Protein AF-A0A7W8QFT8-F1 (afdb_monomer)

pLDDT: mean 71.52, std 23.47, range [32.53, 95.12]

Mean predicted aligned error: 15.85 Å

Secondary structure (DSSP, 8-state):
--------HHHHHHHHHHHHHHHHHHHHHHHHHHHHHHHHHTT----S-HHHHHHHHHHHHT-TTS-HHHHHHHHHHHHHHHHHHHHHHHHHHHHHHHHHHHHHHHHHHHHTT----------------------------------------

Solvent-accessible surface area (backbone atoms only — not comparable to full-atom values): 9795 Å² total; per-residue (Å²): 136,83,85,74,79,81,70,51,73,66,60,51,50,52,52,49,42,54,51,52,35,52,53,44,53,51,51,53,52,51,50,53,52,53,52,48,54,58,35,43,79,73,74,43,85,74,70,90,49,66,67,59,44,63,70,42,44,66,63,52,57,69,35,85,88,53,56,69,73,57,35,53,50,51,53,52,50,52,53,52,50,52,54,42,52,53,52,40,53,52,33,52,52,51,53,54,49,52,54,49,51,50,51,52,50,47,53,55,30,48,78,68,72,49,79,82,89,86,75,89,76,88,77,85,86,80,82,79,84,75,80,88,84,80,90,84,81,86,84,88,87,80,87,86,82,90,82,89,87,83,82,90,134

Foldseek 3Di:
DDDDPDDPPLRVVLVVLVVQLVVLVVVLLVLVVVLQVVVVVLVDHFDSDPVRVLVCLVVVLPDPSDDPVNSVVSVVSNVVNVVSVVSNVVSVVVNVVSVVVVVVVQVVVVVVPHHDPDDPDDDDDDDDDDDDDDPDDDDDDDDDDDDDDDDDD

Organism: Paraburkholderia atlantica (NCBI:txid2654982)

Structure (mmCIF, N/CA/C/O backbone):
data_AF-A0A7W8QFT8-F1
#
_entry.id   AF-A0A7W8QFT8-F1
#
loop_
_atom_site.group_PDB
_atom_site.id
_atom_site.type_symbol
_atom_site.label_atom_id
_atom_site.label_alt_id
_atom_site.label_comp_id
_atom_site.label_asym_id
_atom_site.label_entity_id
_atom_site.label_seq_id
_atom_site.pdbx_PDB_ins_code
_atom_site.Cartn_x
_atom_site.Cartn_y
_atom_site.Cartn_z
_atom_site.occupancy
_atom_site.B_iso_or_equiv
_atom_site.auth_seq_id
_atom_site.auth_comp_id
_atom_site.auth_asym_id
_atom_site.auth_atom_id
_atom_site.pdbx_PDB_model_num
ATOM 1 N N . MET A 1 1 ? 36.557 -14.472 -13.723 1.00 37.50 1 MET A N 1
ATOM 2 C CA . MET A 1 1 ? 35.946 -13.123 -13.682 1.00 37.50 1 MET A CA 1
ATOM 3 C C . MET A 1 1 ? 34.702 -13.132 -14.556 1.00 37.50 1 MET A C 1
ATOM 5 O O . MET A 1 1 ? 34.808 -13.483 -15.722 1.00 37.50 1 MET A O 1
ATOM 9 N N . ARG A 1 2 ? 33.519 -12.855 -13.994 1.00 36.41 2 ARG A N 1
ATOM 10 C CA . ARG A 1 2 ? 32.241 -12.915 -14.721 1.00 36.41 2 ARG A CA 1
ATOM 11 C C . ARG A 1 2 ? 31.949 -11.528 -15.292 1.00 36.41 2 ARG A C 1
ATOM 13 O O . ARG A 1 2 ? 31.720 -10.599 -14.527 1.00 36.41 2 ARG A O 1
ATOM 20 N N . PHE A 1 3 ? 32.021 -11.401 -16.615 1.00 35.53 3 PHE A N 1
ATOM 21 C CA . PHE A 1 3 ? 31.717 -10.167 -17.335 1.00 35.53 3 PHE A CA 1
ATOM 22 C C . PHE A 1 3 ? 30.260 -9.784 -17.040 1.00 35.53 3 PHE A C 1
ATOM 24 O O . PHE A 1 3 ? 29.333 -10.521 -17.380 1.00 35.53 3 PHE A O 1
ATOM 31 N N . VAL A 1 4 ? 30.056 -8.678 -16.327 1.00 49.25 4 VAL A N 1
ATOM 32 C CA . VAL A 1 4 ? 28.729 -8.094 -16.128 1.00 49.25 4 VAL A CA 1
ATOM 33 C C . VAL A 1 4 ? 28.536 -7.130 -17.284 1.00 49.25 4 VAL A C 1
ATOM 35 O O . VAL A 1 4 ? 29.253 -6.137 -17.375 1.00 49.25 4 VAL A O 1
ATOM 38 N N . ALA A 1 5 ? 27.615 -7.446 -18.195 1.00 56.81 5 ALA A N 1
ATOM 39 C CA . ALA A 1 5 ? 27.245 -6.522 -19.258 1.00 56.81 5 ALA A CA 1
ATOM 40 C C . ALA A 1 5 ? 26.831 -5.185 -18.624 1.00 56.81 5 ALA A C 1
ATOM 42 O O . ALA A 1 5 ? 25.985 -5.159 -17.723 1.00 56.81 5 ALA A O 1
ATOM 43 N N . ILE A 1 6 ? 27.464 -4.095 -19.061 1.00 56.53 6 ILE A N 1
ATOM 44 C CA . ILE A 1 6 ? 27.115 -2.745 -18.623 1.00 56.53 6 ILE A CA 1
ATOM 45 C C . ILE A 1 6 ? 25.690 -2.505 -19.119 1.00 56.53 6 ILE A C 1
ATOM 47 O O . ILE A 1 6 ? 25.445 -2.443 -20.322 1.00 56.53 6 ILE A O 1
ATOM 51 N N . LYS A 1 7 ? 24.734 -2.468 -18.188 1.00 64.56 7 LYS A N 1
ATOM 52 C CA . LYS A 1 7 ? 23.331 -2.180 -18.500 1.00 64.56 7 LYS A CA 1
ATOM 53 C C . LYS A 1 7 ? 23.261 -0.801 -19.143 1.00 64.56 7 LYS A C 1
ATOM 55 O O . LYS A 1 7 ? 23.927 0.120 -18.668 1.00 64.56 7 LYS A O 1
ATOM 60 N N . SER A 1 8 ? 22.449 -0.649 -20.187 1.00 76.69 8 SER A N 1
ATOM 61 C CA . SER A 1 8 ? 22.187 0.690 -20.715 1.00 76.69 8 SER A CA 1
ATOM 62 C C . SER A 1 8 ? 21.514 1.541 -19.633 1.00 76.69 8 SER A C 1
ATOM 64 O O . SER A 1 8 ? 20.829 1.021 -18.744 1.00 76.69 8 SER A O 1
ATOM 66 N N . VAL A 1 9 ? 21.696 2.860 -19.704 1.00 76.81 9 VAL A N 1
ATOM 67 C CA . VAL A 1 9 ? 21.081 3.802 -18.754 1.00 76.81 9 VAL A CA 1
ATOM 68 C C . VAL A 1 9 ? 19.558 3.616 -18.711 1.00 76.81 9 VAL A C 1
ATOM 70 O O . VAL A 1 9 ? 18.962 3.627 -17.636 1.00 76.81 9 VAL A O 1
ATOM 73 N N . GLU A 1 10 ? 18.937 3.337 -19.858 1.00 74.25 10 GLU A N 1
ATOM 74 C CA . GLU A 1 10 ? 17.501 3.060 -19.968 1.00 74.25 10 GLU A CA 1
ATOM 75 C C . GLU A 1 10 ? 17.092 1.761 -19.260 1.00 74.25 10 GLU A C 1
ATOM 77 O O . GLU A 1 10 ? 16.128 1.745 -18.494 1.00 74.25 10 GLU A O 1
ATOM 82 N N . GLN A 1 11 ? 17.856 0.678 -19.436 1.00 74.56 11 GLN A N 1
ATOM 83 C CA . GLN A 1 11 ? 17.611 -0.584 -18.730 1.00 74.56 11 GLN A CA 1
ATOM 84 C C . GLN A 1 11 ? 17.767 -0.420 -17.214 1.00 74.56 11 GLN A C 1
ATOM 86 O O . GLN A 1 11 ? 16.990 -0.982 -16.438 1.00 74.56 11 GLN A O 1
ATOM 91 N N . GLN A 1 12 ? 18.755 0.361 -16.772 1.00 80.25 12 GLN A N 1
ATOM 92 C CA . GLN A 1 12 ? 18.954 0.661 -15.357 1.00 80.25 12 GLN A CA 1
ATOM 93 C C . GLN A 1 12 ? 17.806 1.507 -14.784 1.00 80.25 12 GLN A C 1
ATOM 95 O O . GLN A 1 12 ? 17.352 1.227 -13.672 1.00 80.25 12 GLN A O 1
ATOM 100 N N . ALA A 1 13 ? 17.288 2.478 -15.541 1.00 82.94 13 ALA A N 1
ATOM 101 C CA . ALA A 1 13 ? 16.138 3.288 -15.140 1.00 82.94 13 ALA A CA 1
ATOM 102 C C . ALA A 1 13 ? 14.856 2.447 -14.989 1.00 82.94 13 ALA A C 1
ATOM 104 O O . ALA A 1 13 ? 14.141 2.583 -13.996 1.00 82.94 13 ALA A O 1
ATOM 105 N N . ILE A 1 14 ? 14.589 1.520 -15.914 1.00 84.31 14 ILE A N 1
ATOM 106 C CA . ILE A 1 14 ? 13.427 0.617 -15.837 1.00 84.31 14 ILE A CA 1
ATOM 107 C C . ILE A 1 14 ? 13.514 -0.288 -14.602 1.00 84.31 14 ILE A C 1
ATOM 109 O O . ILE A 1 14 ? 12.542 -0.429 -13.857 1.00 84.31 14 ILE A O 1
ATOM 113 N N . LEU A 1 15 ? 14.689 -0.865 -14.332 1.00 87.19 15 LEU A N 1
ATOM 114 C CA . LEU A 1 15 ? 14.904 -1.668 -13.125 1.00 87.19 15 LEU A CA 1
ATOM 115 C C . LEU A 1 15 ? 14.694 -0.849 -11.845 1.00 87.19 15 LEU A C 1
ATOM 117 O O . LEU A 1 15 ? 14.139 -1.371 -10.878 1.00 87.19 15 LEU A O 1
ATOM 121 N N . ALA A 1 16 ? 15.086 0.428 -11.835 1.00 88.56 16 ALA A N 1
ATOM 122 C CA . ALA A 1 16 ? 14.824 1.317 -10.708 1.00 88.56 16 ALA A CA 1
ATOM 123 C C . ALA A 1 16 ? 13.314 1.512 -10.476 1.00 88.56 16 ALA A C 1
ATOM 125 O O . ALA A 1 16 ? 12.863 1.425 -9.334 1.00 88.56 16 ALA A O 1
ATOM 126 N N . TRP A 1 17 ? 12.518 1.681 -11.539 1.00 91.56 17 TRP A N 1
ATOM 127 C CA . TRP A 1 17 ? 11.055 1.764 -11.438 1.00 91.56 17 TRP A CA 1
ATOM 128 C C . TRP A 1 17 ? 10.414 0.476 -10.910 1.00 91.56 17 TRP A C 1
ATOM 130 O O . TRP A 1 17 ? 9.537 0.540 -10.046 1.00 91.56 17 TRP A O 1
ATOM 140 N N . HIS A 1 18 ? 10.870 -0.695 -11.362 1.00 89.94 18 HIS A N 1
ATOM 141 C CA . HIS A 1 18 ? 10.399 -1.976 -10.824 1.00 89.94 18 HIS A CA 1
ATOM 142 C C . HIS A 1 18 ? 10.734 -2.142 -9.337 1.00 89.94 18 HIS A C 1
ATOM 144 O O . HIS A 1 18 ? 9.871 -2.552 -8.558 1.00 89.94 18 HIS A O 1
ATOM 150 N N . SER A 1 19 ? 11.950 -1.780 -8.927 1.00 91.38 19 SER A N 1
ATOM 151 C CA . SER A 1 19 ? 12.358 -1.807 -7.518 1.00 91.38 19 SER A CA 1
ATOM 152 C C . SER A 1 19 ? 11.541 -0.828 -6.671 1.00 91.38 19 SER A C 1
ATOM 154 O O . SER A 1 19 ? 11.077 -1.184 -5.589 1.00 91.38 19 SER A O 1
ATOM 156 N N . ALA A 1 20 ? 11.289 0.384 -7.175 1.00 91.62 20 ALA A N 1
ATOM 157 C CA . ALA A 1 20 ? 10.452 1.371 -6.495 1.00 91.62 20 ALA A CA 1
ATOM 158 C C . ALA A 1 20 ? 9.013 0.866 -6.301 1.00 91.62 20 ALA A C 1
ATOM 160 O O . ALA A 1 20 ? 8.433 1.037 -5.225 1.00 91.62 20 ALA A O 1
ATOM 161 N N . ARG A 1 21 ? 8.450 0.193 -7.313 1.00 93.12 21 ARG A N 1
ATOM 162 C CA . ARG A 1 21 ? 7.137 -0.459 -7.230 1.00 93.12 21 ARG A CA 1
ATOM 163 C C . ARG A 1 21 ? 7.112 -1.553 -6.161 1.00 93.12 21 ARG A C 1
ATOM 165 O O . ARG A 1 21 ? 6.174 -1.592 -5.366 1.00 93.12 21 ARG A O 1
ATOM 172 N N . ALA A 1 22 ? 8.128 -2.418 -6.130 1.00 93.38 22 ALA A N 1
ATOM 173 C CA . ALA A 1 22 ? 8.241 -3.482 -5.133 1.00 93.38 22 ALA A CA 1
ATOM 174 C C . ALA A 1 22 ? 8.277 -2.909 -3.706 1.00 93.38 22 ALA A C 1
ATOM 176 O O . ALA A 1 22 ? 7.470 -3.313 -2.870 1.00 93.38 22 ALA A O 1
ATOM 177 N N . GLY A 1 23 ? 9.093 -1.876 -3.469 1.00 94.25 23 GLY A N 1
ATOM 178 C CA . GLY A 1 23 ? 9.140 -1.185 -2.177 1.00 94.25 23 GLY A CA 1
ATOM 179 C C . GLY A 1 23 ? 7.796 -0.566 -1.770 1.00 94.25 23 GLY A C 1
ATOM 180 O O . GLY A 1 23 ? 7.380 -0.686 -0.621 1.00 94.25 23 GLY A O 1
ATOM 181 N N . CYS A 1 24 ? 7.050 0.027 -2.712 1.00 93.44 24 CYS A N 1
ATOM 182 C CA . CYS A 1 24 ? 5.704 0.543 -2.424 1.00 93.44 24 CYS A CA 1
ATOM 183 C C . CYS A 1 24 ? 4.719 -0.577 -2.042 1.00 93.44 24 CYS A C 1
ATOM 185 O O . CYS A 1 24 ? 3.856 -0.382 -1.184 1.00 93.44 24 CYS A O 1
ATOM 187 N N . HIS A 1 25 ? 4.832 -1.753 -2.665 1.00 93.56 25 HIS A N 1
ATOM 188 C CA . HIS A 1 25 ? 3.992 -2.907 -2.343 1.00 93.56 25 HIS A CA 1
ATOM 189 C C . HIS A 1 25 ? 4.296 -3.466 -0.942 1.00 93.56 25 HIS A C 1
ATOM 191 O O . HIS A 1 25 ? 3.374 -3.793 -0.184 1.00 93.56 25 HIS A O 1
ATOM 197 N N . GLU A 1 26 ? 5.576 -3.544 -0.579 1.00 95.06 26 GLU A N 1
ATOM 198 C CA . GLU A 1 26 ? 6.029 -3.927 0.761 1.00 95.06 26 GLU A CA 1
ATOM 199 C C . GLU A 1 26 ? 5.539 -2.934 1.819 1.00 95.06 26 GLU A C 1
ATOM 201 O O . GLU A 1 26 ? 4.922 -3.351 2.800 1.00 95.06 26 GLU A O 1
ATOM 206 N N . GLU A 1 27 ? 5.701 -1.627 1.583 1.00 95.06 27 GLU A N 1
ATOM 207 C CA . GLU A 1 27 ? 5.221 -0.580 2.492 1.00 95.06 27 GLU A CA 1
ATOM 208 C C . GLU A 1 27 ? 3.700 -0.664 2.692 1.00 95.06 27 GLU A C 1
ATOM 210 O O . GLU A 1 27 ? 3.216 -0.624 3.826 1.00 95.06 27 GLU A O 1
ATOM 215 N N . ARG A 1 28 ? 2.934 -0.864 1.608 1.00 94.00 28 ARG A N 1
ATOM 216 C CA . ARG A 1 28 ? 1.474 -1.043 1.676 1.00 94.00 28 ARG A CA 1
ATOM 217 C C . ARG A 1 28 ? 1.097 -2.243 2.538 1.00 94.00 28 ARG A C 1
ATOM 219 O O . ARG A 1 28 ? 0.191 -2.158 3.365 1.00 94.00 28 ARG A O 1
ATOM 226 N N . THR A 1 29 ? 1.789 -3.361 2.350 1.00 93.50 29 THR A N 1
ATOM 227 C CA . THR A 1 29 ? 1.521 -4.602 3.086 1.00 93.50 29 THR A CA 1
ATOM 228 C C . THR A 1 29 ? 1.880 -4.458 4.565 1.00 93.50 29 THR A C 1
ATOM 230 O O . THR A 1 29 ? 1.091 -4.848 5.429 1.00 93.50 29 THR A O 1
ATOM 233 N N . ALA A 1 30 ? 3.026 -3.847 4.871 1.00 95.12 30 ALA A N 1
ATOM 234 C CA . ALA A 1 30 ? 3.470 -3.581 6.234 1.00 95.12 30 ALA A CA 1
ATOM 235 C C . ALA A 1 30 ? 2.503 -2.651 6.979 1.00 95.12 30 ALA A C 1
ATOM 237 O O . ALA A 1 30 ? 2.133 -2.942 8.117 1.00 95.12 30 ALA A O 1
ATOM 238 N N . LEU A 1 31 ? 2.037 -1.582 6.323 1.00 94.81 31 LEU A N 1
ATOM 239 C CA . LEU A 1 31 ? 1.052 -0.659 6.884 1.00 94.81 31 LEU A CA 1
ATOM 240 C C . LEU A 1 31 ? -0.245 -1.390 7.247 1.00 94.81 31 LEU A C 1
ATOM 242 O O . LEU A 1 31 ? -0.691 -1.310 8.388 1.00 94.81 31 LEU A O 1
ATOM 246 N N . LEU A 1 32 ? -0.800 -2.173 6.316 1.00 93.75 32 LEU A N 1
ATOM 247 C CA . LEU A 1 32 ? -2.018 -2.952 6.559 1.00 93.75 32 LEU A CA 1
ATOM 248 C C . LEU A 1 32 ? -1.850 -3.950 7.711 1.00 93.75 32 LEU A C 1
ATOM 250 O O . LEU A 1 32 ? -2.745 -4.092 8.541 1.00 93.75 32 LEU A O 1
ATOM 254 N N . ASN A 1 33 ? -0.719 -4.653 7.775 1.00 93.75 33 ASN A N 1
ATOM 255 C CA . ASN A 1 33 ? -0.461 -5.625 8.836 1.00 93.75 33 ASN A CA 1
ATOM 256 C C . ASN A 1 33 ? -0.320 -4.952 10.204 1.00 93.75 33 ASN A C 1
ATOM 258 O O . ASN A 1 33 ? -0.917 -5.425 11.170 1.00 93.75 33 ASN A O 1
ATOM 262 N N . ARG A 1 34 ? 0.393 -3.823 10.278 1.00 94.00 34 ARG A N 1
ATOM 263 C CA . ARG A 1 34 ? 0.518 -3.036 11.510 1.00 94.00 34 ARG A CA 1
ATOM 264 C C . ARG A 1 34 ? -0.843 -2.542 11.990 1.00 94.00 34 ARG A C 1
ATOM 266 O O . ARG A 1 34 ? -1.173 -2.725 13.156 1.00 94.00 34 ARG A O 1
ATOM 273 N N . THR A 1 35 ? -1.655 -1.971 11.099 1.00 93.38 35 THR A N 1
ATOM 274 C CA . THR A 1 35 ? -2.983 -1.474 11.476 1.00 93.38 35 THR A CA 1
ATOM 275 C C . THR A 1 35 ? -3.913 -2.603 11.914 1.00 93.38 35 THR A C 1
ATOM 277 O O . THR A 1 35 ? -4.653 -2.429 12.876 1.00 93.38 35 THR A O 1
ATOM 280 N N . ARG A 1 36 ? -3.856 -3.779 11.273 1.00 92.62 36 ARG A N 1
ATOM 281 C CA . ARG A 1 36 ? -4.611 -4.957 11.734 1.00 92.62 36 ARG A CA 1
ATOM 282 C C . ARG A 1 36 ? -4.183 -5.421 13.126 1.00 92.62 36 ARG A C 1
ATOM 284 O O . ARG A 1 36 ? -5.054 -5.778 13.907 1.00 92.62 36 ARG A O 1
ATOM 291 N N . GLY A 1 37 ? -2.884 -5.403 13.432 1.00 93.38 37 GLY A N 1
ATOM 292 C CA . GLY A 1 37 ? -2.378 -5.730 14.770 1.00 93.38 37 GLY A CA 1
ATOM 293 C C 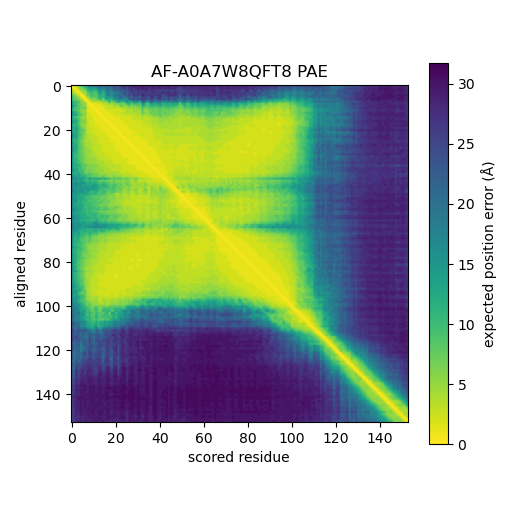. GLY A 1 37 ? -2.955 -4.801 15.837 1.00 93.38 37 GLY A C 1
ATOM 294 O O . GLY A 1 37 ? -3.552 -5.275 16.795 1.00 93.38 37 GLY A O 1
ATOM 295 N N . LEU A 1 38 ? -2.894 -3.489 15.597 1.00 92.44 38 LEU A N 1
ATOM 296 C CA . LEU A 1 38 ? -3.463 -2.488 16.507 1.00 92.44 38 LEU A CA 1
ATOM 297 C C . LEU A 1 38 ? -4.977 -2.653 16.671 1.00 92.44 38 LEU A C 1
ATOM 299 O O . LEU A 1 38 ? -5.499 -2.569 17.771 1.00 92.44 38 LEU A O 1
ATOM 303 N N . LEU A 1 39 ? -5.704 -2.929 15.588 1.00 91.38 39 LEU A N 1
ATOM 304 C CA . LEU A 1 39 ? -7.150 -3.160 15.649 1.00 91.38 39 LEU A CA 1
ATOM 305 C C . LEU A 1 39 ? -7.523 -4.426 16.433 1.00 91.38 39 LEU A C 1
ATOM 307 O O . LEU A 1 39 ? -8.557 -4.438 17.103 1.00 91.38 39 LEU A O 1
ATOM 311 N N . ALA A 1 40 ? -6.683 -5.462 16.393 1.00 91.75 40 ALA A N 1
ATOM 312 C CA . ALA A 1 40 ? -6.903 -6.685 17.153 1.00 91.75 40 ALA A CA 1
ATOM 313 C C . ALA A 1 40 ? -6.829 -6.453 18.673 1.00 91.75 40 ALA A C 1
ATOM 315 O O . ALA A 1 40 ? -7.573 -7.102 19.405 1.00 91.75 40 ALA A O 1
ATOM 316 N N . GLU A 1 41 ? -6.024 -5.492 19.145 1.00 92.00 41 GLU A N 1
ATOM 317 C CA . GLU A 1 41 ? -5.975 -5.091 20.564 1.00 92.00 41 GLU A CA 1
ATOM 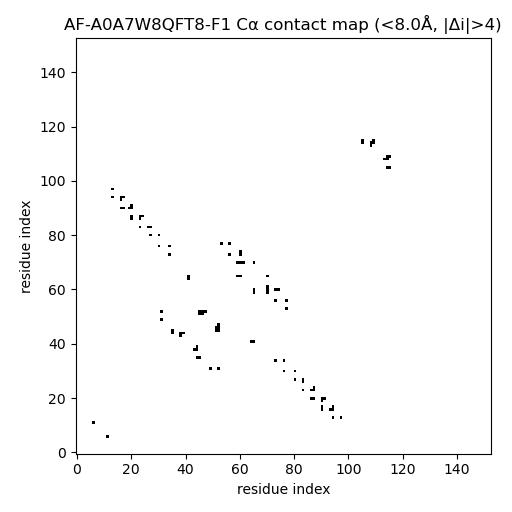318 C C . GLU A 1 41 ? -7.318 -4.521 21.055 1.00 92.00 41 GLU A C 1
ATOM 320 O O . GLU A 1 41 ? -7.677 -4.683 22.218 1.00 92.00 41 GLU A O 1
ATOM 325 N N . PHE A 1 42 ? -8.113 -3.936 20.151 1.00 87.75 42 PHE A N 1
ATOM 326 C CA . PHE A 1 42 ? -9.476 -3.455 20.417 1.00 87.75 42 PHE A CA 1
ATOM 327 C C . PHE A 1 42 ? -10.562 -4.492 20.069 1.00 87.75 42 PHE A C 1
ATOM 329 O O . PHE A 1 42 ? -11.740 -4.149 19.946 1.00 87.75 42 PHE A O 1
ATOM 336 N N . GLY A 1 43 ? -10.187 -5.759 19.855 1.00 87.06 43 GLY A N 1
ATOM 337 C CA . GLY A 1 43 ? -11.115 -6.846 19.523 1.00 87.06 43 GLY A CA 1
ATOM 338 C C . GLY A 1 43 ? -11.659 -6.805 18.090 1.00 87.06 43 GLY A C 1
ATOM 339 O O . GLY A 1 43 ? -12.640 -7.480 17.775 1.00 87.06 43 GLY A O 1
ATOM 340 N N . VAL A 1 44 ? -11.049 -6.018 17.200 1.00 87.88 44 VAL A N 1
ATOM 341 C CA . VAL A 1 44 ? -11.472 -5.892 15.802 1.00 87.88 44 VAL A CA 1
ATOM 342 C C . VAL A 1 44 ? -10.594 -6.755 14.902 1.00 87.88 44 VAL A C 1
ATOM 344 O O . VAL A 1 44 ? -9.451 -6.416 14.603 1.00 87.88 44 VAL A O 1
ATOM 347 N N . VAL A 1 45 ? -11.160 -7.851 14.394 1.00 86.19 45 VAL A N 1
ATOM 348 C CA . VAL A 1 45 ? -10.473 -8.750 13.456 1.00 86.19 45 VAL A CA 1
ATOM 349 C C . VAL A 1 45 ? -10.960 -8.498 12.030 1.00 86.19 45 VAL A C 1
ATOM 351 O O . VAL A 1 45 ? -12.150 -8.584 11.740 1.00 86.19 45 VAL A O 1
ATOM 354 N N . ILE A 1 46 ? -10.027 -8.202 11.121 1.00 85.25 46 ILE A N 1
ATOM 355 C CA . ILE A 1 46 ? -10.307 -7.927 9.703 1.00 85.25 46 ILE A CA 1
ATOM 356 C C . ILE A 1 46 ? -9.604 -8.964 8.834 1.00 85.25 46 ILE A C 1
ATOM 358 O O . ILE A 1 46 ? -8.484 -9.388 9.120 1.00 85.25 46 ILE A O 1
ATOM 362 N N . ALA A 1 47 ? -10.236 -9.330 7.718 1.00 85.19 47 ALA A N 1
ATOM 363 C CA . ALA A 1 47 ? -9.643 -10.211 6.721 1.00 85.19 47 ALA A CA 1
ATOM 364 C C . ALA A 1 47 ? -8.294 -9.683 6.180 1.00 85.19 47 AL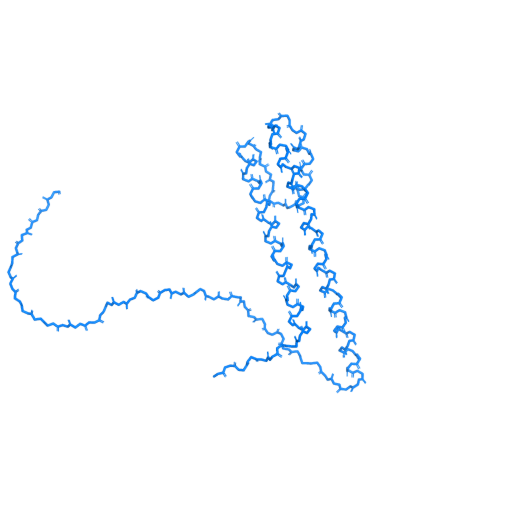A A C 1
ATOM 366 O O . ALA A 1 47 ? -8.059 -8.476 6.060 1.00 85.19 47 ALA A O 1
ATOM 367 N N . ARG A 1 48 ? -7.415 -10.611 5.777 1.00 85.75 48 ARG A N 1
ATOM 368 C CA . ARG A 1 48 ? -6.075 -10.307 5.232 1.00 85.75 48 ARG A CA 1
ATOM 369 C C . ARG A 1 48 ? -6.085 -9.574 3.884 1.00 85.75 48 ARG A C 1
ATOM 371 O O . ARG A 1 48 ? -5.082 -8.962 3.528 1.00 85.75 48 ARG A O 1
ATOM 378 N N . SER A 1 49 ? -7.196 -9.600 3.147 1.00 86.81 49 SER A N 1
ATOM 379 C CA . SER A 1 49 ? -7.317 -8.892 1.864 1.00 86.81 49 SER A CA 1
ATOM 380 C C . SER A 1 49 ? -7.213 -7.371 2.053 1.00 86.81 49 SER A C 1
ATOM 382 O O . SER A 1 49 ? -7.821 -6.808 2.967 1.00 86.81 49 SER A O 1
ATOM 384 N N . ALA A 1 50 ? -6.421 -6.718 1.197 1.00 82.25 50 ALA A N 1
ATOM 385 C CA . ALA A 1 50 ? -6.270 -5.264 1.172 1.00 82.25 50 ALA A CA 1
ATOM 386 C C . ALA A 1 50 ? -7.581 -4.567 0.778 1.00 82.25 50 ALA A C 1
ATOM 388 O O . ALA A 1 50 ? -7.981 -3.612 1.437 1.00 82.25 50 ALA A O 1
ATOM 389 N N . ASP A 1 51 ? -8.290 -5.095 -0.220 1.00 85.00 51 ASP A N 1
ATOM 390 C CA . ASP A 1 51 ? -9.554 -4.523 -0.697 1.00 85.00 51 ASP A CA 1
ATOM 391 C C . ASP A 1 51 ? -10.636 -4.606 0.377 1.00 85.00 51 ASP A C 1
ATOM 393 O O . ASP A 1 51 ? -11.353 -3.640 0.629 1.00 85.00 51 ASP A O 1
ATOM 397 N N . ARG A 1 52 ? -10.693 -5.732 1.103 1.00 86.69 52 ARG A N 1
ATOM 398 C CA . ARG A 1 52 ? -11.603 -5.864 2.249 1.00 86.69 52 ARG A CA 1
ATOM 399 C C . ARG A 1 52 ? -11.262 -4.903 3.380 1.00 86.69 52 ARG A C 1
ATOM 401 O O . ARG A 1 52 ? -12.171 -4.410 4.035 1.00 86.69 52 ARG A O 1
ATOM 408 N N . PHE A 1 53 ? -9.980 -4.630 3.615 1.00 87.81 53 PHE A N 1
ATOM 409 C CA . PHE A 1 53 ? -9.573 -3.644 4.614 1.00 87.81 53 PHE A CA 1
ATOM 410 C C . PHE A 1 53 ? -10.008 -2.230 4.210 1.00 87.81 53 PHE A C 1
ATOM 412 O O . PHE A 1 53 ? -10.582 -1.514 5.023 1.00 87.81 53 PHE A O 1
ATOM 419 N N . LEU A 1 54 ? -9.794 -1.851 2.946 1.00 86.06 54 LEU A N 1
ATOM 420 C CA . LEU A 1 54 ? -10.219 -0.554 2.414 1.00 86.06 54 LEU A CA 1
ATOM 421 C C . LEU A 1 54 ? -11.742 -0.383 2.459 1.00 86.06 54 LEU A C 1
ATOM 423 O O . LEU A 1 54 ? -12.213 0.679 2.853 1.00 86.06 54 LEU A O 1
ATOM 427 N N . GLY A 1 55 ? -12.504 -1.427 2.124 1.00 87.75 55 GLY A N 1
ATOM 428 C CA . GLY A 1 55 ? -13.964 -1.412 2.228 1.00 87.75 55 GLY A CA 1
ATOM 429 C C . GLY A 1 55 ? -14.479 -1.355 3.670 1.00 87.75 55 GLY A C 1
ATOM 430 O O . GLY A 1 55 ? -15.521 -0.762 3.918 1.00 87.75 55 GLY A O 1
ATOM 431 N N . ALA A 1 56 ? -13.743 -1.926 4.629 1.00 87.44 56 ALA A N 1
ATOM 432 C CA . ALA A 1 56 ? -14.114 -1.905 6.044 1.00 87.44 56 ALA A CA 1
ATOM 433 C C . ALA A 1 56 ? -13.726 -0.601 6.764 1.00 87.44 56 ALA A C 1
ATOM 435 O O . ALA A 1 56 ? -14.312 -0.285 7.797 1.00 87.44 56 ALA A O 1
ATOM 436 N N . LEU A 1 57 ? -12.749 0.158 6.249 1.00 87.75 57 LEU A N 1
ATOM 437 C CA . LEU A 1 57 ? -12.248 1.383 6.887 1.00 87.75 57 LEU A CA 1
ATOM 438 C C . LEU A 1 57 ? -13.349 2.399 7.246 1.00 87.75 57 LEU A C 1
ATOM 440 O O . LEU A 1 57 ? -13.331 2.860 8.386 1.00 87.75 57 LEU A O 1
ATOM 444 N N . PRO A 1 58 ? -14.303 2.748 6.358 1.00 88.31 58 PRO A N 1
ATOM 445 C CA . PRO A 1 58 ? -15.379 3.686 6.690 1.00 88.31 58 PRO A CA 1
ATOM 446 C C . PRO A 1 58 ? -16.214 3.217 7.887 1.00 88.31 58 PRO A C 1
ATOM 448 O O . PRO A 1 58 ? -16.372 3.950 8.858 1.00 88.31 58 PRO A O 1
ATOM 451 N N . THR A 1 59 ? -16.643 1.953 7.873 1.00 89.50 59 THR A N 1
ATOM 452 C CA . THR A 1 59 ? -17.431 1.352 8.958 1.00 89.50 59 THR A CA 1
ATOM 453 C C . THR A 1 59 ? -16.656 1.291 10.274 1.00 89.50 59 THR A C 1
ATOM 455 O O . THR A 1 59 ? -17.237 1.394 11.349 1.00 89.50 59 THR A O 1
ATOM 458 N N . LEU A 1 60 ? -15.334 1.120 10.211 1.00 87.50 60 LEU A N 1
ATOM 459 C CA . LEU A 1 60 ? -14.478 1.110 11.395 1.00 87.50 60 LEU A CA 1
ATOM 460 C C . LEU A 1 60 ? -14.317 2.497 12.002 1.00 87.50 60 LEU A C 1
ATOM 462 O O . LEU A 1 60 ? -14.347 2.620 13.219 1.00 87.50 60 LEU A O 1
ATOM 466 N N . ILE A 1 61 ? -14.166 3.528 11.174 1.00 87.62 61 ILE A N 1
ATOM 467 C CA . ILE A 1 61 ? -14.041 4.913 11.640 1.00 87.62 61 ILE A CA 1
ATOM 468 C C . ILE A 1 61 ? -15.312 5.352 12.379 1.00 87.62 61 ILE A C 1
ATOM 470 O O . ILE A 1 61 ? -15.219 6.071 13.367 1.00 87.62 61 ILE A O 1
ATOM 474 N N . GLU A 1 62 ? -16.482 4.877 11.957 1.00 87.31 62 GLU A N 1
ATOM 475 C CA . GLU A 1 62 ? -17.766 5.177 12.605 1.00 87.31 62 GLU A CA 1
ATOM 476 C C . GLU A 1 62 ? -18.085 4.252 13.790 1.00 87.31 62 GLU A C 1
ATOM 478 O O . GLU A 1 62 ? -19.083 4.443 14.486 1.00 87.31 62 GLU A O 1
ATOM 483 N N . ALA A 1 63 ? -17.248 3.244 14.060 1.00 85.94 63 ALA A N 1
ATOM 484 C CA . ALA A 1 63 ? -17.535 2.264 15.093 1.00 85.94 63 ALA A CA 1
ATOM 485 C C . ALA A 1 63 ? -17.470 2.902 16.500 1.00 85.94 63 ALA A C 1
ATOM 487 O O . ALA A 1 63 ? -16.416 3.412 16.900 1.00 85.94 63 ALA A O 1
ATOM 488 N N . PRO A 1 64 ? -18.540 2.801 17.315 1.00 82.06 64 PRO A N 1
ATOM 489 C CA . PRO A 1 64 ? -18.589 3.425 18.642 1.00 82.06 64 PRO A CA 1
ATOM 490 C C . PRO A 1 64 ? -17.626 2.779 19.648 1.00 82.06 64 PRO A C 1
ATOM 492 O O . PRO A 1 64 ? -17.248 3.402 20.632 1.00 82.06 64 PRO A O 1
ATOM 495 N N . ARG A 1 65 ? -17.191 1.541 19.385 1.00 84.81 65 ARG A N 1
ATOM 496 C CA . ARG A 1 65 ? -16.239 0.788 20.218 1.00 84.81 65 ARG A CA 1
ATOM 497 C C . ARG A 1 65 ? -14.784 1.262 20.112 1.00 84.81 65 ARG A C 1
ATOM 499 O O . ARG A 1 65 ? -13.954 0.790 20.881 1.00 84.81 65 ARG A O 1
ATOM 506 N N . LEU A 1 66 ? -14.450 2.115 19.138 1.00 88.56 66 LEU A N 1
ATOM 507 C CA . LEU A 1 66 ? -13.085 2.612 18.957 1.00 88.56 66 LEU A CA 1
ATOM 508 C C . LEU A 1 66 ? -12.922 3.993 19.610 1.00 88.56 66 LEU A C 1
ATOM 510 O O . LEU A 1 66 ? -13.729 4.883 19.337 1.00 88.56 66 LEU A O 1
ATOM 514 N N . PRO A 1 67 ? -11.868 4.204 20.419 1.00 90.81 67 PRO A N 1
ATOM 515 C CA . PRO A 1 67 ? -11.539 5.522 20.958 1.00 90.81 67 PRO A CA 1
ATOM 516 C C . PRO A 1 67 ? -11.243 6.554 19.860 1.00 90.81 67 PRO A C 1
ATOM 518 O O . PRO A 1 67 ? -10.732 6.208 18.792 1.00 90.81 67 PRO A O 1
ATOM 521 N N . ASP A 1 68 ? -11.462 7.840 20.148 1.00 90.44 68 ASP A N 1
ATOM 522 C CA . ASP A 1 68 ? -11.169 8.942 19.216 1.00 90.44 68 ASP A CA 1
ATOM 523 C C . ASP A 1 68 ? -9.735 8.960 18.662 1.00 90.44 68 ASP A C 1
ATOM 525 O O . ASP A 1 68 ? -9.579 9.097 17.444 1.00 90.44 68 ASP A O 1
ATOM 529 N N . PRO A 1 69 ? -8.678 8.740 19.471 1.00 91.31 69 PRO A N 1
ATOM 530 C CA . PRO A 1 69 ? -7.313 8.678 18.946 1.00 91.31 69 PRO A CA 1
ATOM 531 C C . PRO A 1 69 ? -7.123 7.562 17.910 1.00 91.31 69 PRO A C 1
ATOM 533 O O . PRO A 1 69 ? -6.404 7.730 16.925 1.00 91.31 69 PRO A O 1
ATOM 536 N N . MET A 1 70 ? -7.811 6.430 18.092 1.00 91.25 70 MET A N 1
ATOM 537 C CA . MET A 1 70 ? -7.759 5.311 17.154 1.00 91.25 70 MET A CA 1
ATOM 538 C C . MET A 1 70 ? -8.474 5.660 15.844 1.00 91.25 70 MET A C 1
ATOM 540 O O . MET A 1 70 ? -7.974 5.340 14.766 1.00 91.25 70 MET A O 1
ATOM 544 N N . ARG A 1 71 ? -9.608 6.371 15.915 1.00 91.81 71 ARG A N 1
ATOM 545 C CA . ARG A 1 71 ? -10.306 6.889 14.726 1.00 91.81 71 ARG A CA 1
ATOM 546 C C . ARG A 1 71 ? -9.422 7.846 13.925 1.00 91.81 71 ARG A C 1
ATOM 548 O O . ARG A 1 71 ? -9.316 7.691 12.709 1.00 91.81 71 ARG A O 1
ATOM 555 N N . ALA A 1 72 ? -8.743 8.778 14.596 1.00 92.06 72 ALA A N 1
ATOM 556 C CA . ALA A 1 72 ? -7.801 9.700 13.958 1.00 92.06 72 ALA A CA 1
ATOM 557 C C . ALA A 1 72 ? -6.657 8.947 13.254 1.00 92.06 72 ALA A C 1
ATOM 559 O O . ALA A 1 72 ? -6.398 9.169 12.071 1.00 92.06 72 ALA A O 1
ATOM 560 N N . MET A 1 73 ? -6.055 7.965 13.930 1.00 93.88 73 MET A N 1
ATOM 561 C CA . MET A 1 73 ? -5.014 7.125 13.337 1.00 93.88 73 MET A CA 1
ATOM 562 C C . MET A 1 73 ? -5.517 6.347 12.104 1.00 93.88 73 MET A C 1
ATOM 564 O O . MET A 1 73 ? -4.806 6.232 11.106 1.00 93.88 73 MET A O 1
ATOM 568 N N . LEU A 1 74 ? -6.748 5.821 12.122 1.00 92.81 74 LEU A N 1
ATOM 569 C CA . LEU A 1 74 ? -7.331 5.132 10.961 1.00 92.81 74 LEU A CA 1
ATOM 570 C C . LEU A 1 74 ? -7.539 6.067 9.762 1.00 92.81 74 LEU A C 1
ATOM 572 O O . LEU A 1 74 ? -7.354 5.643 8.617 1.00 92.81 74 LEU A O 1
ATOM 576 N N . LEU A 1 75 ? -7.883 7.334 10.004 1.00 92.75 75 LEU A N 1
ATOM 577 C CA . LEU A 1 75 ? -7.970 8.350 8.954 1.00 92.75 75 LEU A CA 1
ATOM 578 C C . LEU A 1 75 ? -6.597 8.618 8.324 1.00 92.75 75 LEU A C 1
ATOM 580 O O . LEU A 1 75 ? -6.496 8.661 7.096 1.00 92.75 75 LEU A O 1
ATOM 584 N N . GLU A 1 76 ? -5.536 8.712 9.127 1.00 94.31 76 GLU A N 1
ATOM 585 C CA . GLU A 1 76 ? -4.162 8.839 8.621 1.00 94.31 76 GLU A CA 1
ATOM 586 C C . GLU A 1 76 ? -3.739 7.620 7.793 1.00 94.31 76 GLU A C 1
ATOM 588 O O . GLU A 1 76 ? -3.186 7.760 6.698 1.00 94.31 76 GLU A O 1
ATOM 593 N N . VAL A 1 77 ? -4.053 6.409 8.268 1.00 93.50 77 VAL A N 1
ATOM 594 C CA . VAL A 1 77 ? -3.793 5.163 7.529 1.00 93.50 77 VAL A CA 1
ATOM 595 C C . VAL A 1 77 ? -4.501 5.181 6.176 1.00 93.50 77 VAL A C 1
ATOM 597 O O . VAL A 1 77 ? -3.895 4.817 5.166 1.00 93.50 77 VAL A O 1
ATOM 600 N N . ARG A 1 78 ? -5.757 5.640 6.124 1.00 92.12 78 ARG A N 1
ATOM 601 C CA . ARG A 1 78 ? -6.522 5.767 4.876 1.00 92.12 78 ARG A CA 1
ATOM 602 C C . ARG A 1 78 ? -5.827 6.698 3.881 1.00 92.12 78 ARG A C 1
ATOM 604 O O . ARG A 1 78 ? -5.679 6.335 2.715 1.00 92.12 78 ARG A O 1
ATOM 611 N N . VAL A 1 79 ? -5.365 7.863 4.339 1.00 94.00 79 VAL A N 1
ATOM 612 C CA . VAL A 1 79 ? -4.631 8.829 3.502 1.00 94.00 79 VAL A CA 1
ATOM 613 C C . VAL A 1 79 ? -3.322 8.222 2.993 1.00 94.00 79 VAL A C 1
ATOM 615 O O . VAL A 1 79 ? -3.031 8.280 1.796 1.00 94.00 79 VAL A O 1
ATOM 618 N N . ARG A 1 80 ? -2.550 7.572 3.870 1.00 94.94 80 ARG A N 1
ATOM 619 C CA . ARG A 1 80 ? -1.272 6.952 3.497 1.00 94.94 80 ARG A CA 1
ATOM 620 C C . ARG A 1 80 ? -1.448 5.803 2.502 1.00 94.94 80 ARG A C 1
ATOM 622 O O . ARG A 1 80 ? -0.674 5.697 1.552 1.00 94.94 80 ARG A O 1
ATOM 629 N N . LEU A 1 81 ? -2.482 4.976 2.667 1.00 92.75 81 LEU A N 1
ATOM 630 C CA . LEU A 1 81 ? -2.824 3.920 1.708 1.00 92.75 81 LEU A CA 1
ATOM 631 C C . LEU A 1 81 ? -3.188 4.489 0.334 1.00 92.75 81 LEU A C 1
ATOM 633 O O . LEU A 1 81 ? -2.722 3.965 -0.679 1.00 92.75 81 LEU A O 1
ATOM 637 N N . ALA A 1 82 ? -3.971 5.569 0.286 1.00 92.25 82 ALA A N 1
ATOM 638 C CA . ALA A 1 82 ? -4.310 6.236 -0.969 1.00 92.25 82 ALA A CA 1
ATOM 639 C C . ALA A 1 82 ? -3.053 6.767 -1.682 1.00 92.25 82 ALA A C 1
ATOM 641 O O . ALA A 1 82 ? -2.869 6.519 -2.875 1.00 92.25 82 ALA A O 1
ATOM 642 N N . ALA A 1 83 ? -2.140 7.407 -0.945 1.00 94.69 83 ALA A N 1
ATOM 643 C CA . ALA A 1 83 ? -0.871 7.888 -1.489 1.00 94.69 83 ALA A CA 1
ATOM 644 C C . ALA A 1 83 ? 0.012 6.750 -2.039 1.00 94.69 83 ALA A C 1
ATOM 646 O O . ALA A 1 83 ? 0.607 6.884 -3.112 1.00 94.69 83 ALA A O 1
ATOM 647 N N . LEU A 1 84 ? 0.070 5.608 -1.345 1.00 94.25 84 LEU A N 1
ATOM 648 C CA . LEU A 1 84 ? 0.800 4.425 -1.814 1.00 94.25 84 LEU A CA 1
ATOM 649 C C . LEU A 1 84 ? 0.188 3.833 -3.086 1.00 94.25 84 LEU A C 1
ATOM 651 O O . LEU A 1 84 ? 0.924 3.494 -4.012 1.00 94.25 84 LEU A O 1
ATOM 655 N N . ASN A 1 85 ? -1.141 3.752 -3.164 1.00 92.19 85 ASN A N 1
ATOM 656 C CA . ASN A 1 85 ? -1.829 3.275 -4.362 1.00 92.19 85 ASN A CA 1
ATOM 657 C C . ASN A 1 85 ? -1.574 4.194 -5.568 1.00 92.19 85 ASN A C 1
ATOM 659 O O . ASN A 1 85 ? -1.314 3.700 -6.664 1.00 92.19 85 ASN A O 1
ATOM 663 N N . LEU A 1 86 ? -1.555 5.516 -5.368 1.00 94.38 86 LEU A N 1
ATOM 664 C CA . LEU A 1 86 ? -1.185 6.473 -6.416 1.00 94.38 86 LEU A CA 1
ATOM 665 C C . LEU A 1 86 ? 0.273 6.299 -6.872 1.00 94.38 86 LEU A C 1
ATOM 667 O O . LEU A 1 86 ? 0.547 6.303 -8.073 1.00 94.38 86 LEU A O 1
ATOM 671 N N . ARG A 1 87 ? 1.218 6.097 -5.941 1.00 94.38 87 ARG A N 1
ATOM 672 C CA . ARG A 1 87 ? 2.624 5.802 -6.286 1.00 94.38 87 ARG A CA 1
ATOM 673 C C . ARG A 1 87 ? 2.761 4.507 -7.080 1.00 94.38 87 ARG A C 1
ATOM 675 O O . ARG A 1 87 ? 3.517 4.488 -8.049 1.00 94.38 87 ARG A O 1
ATOM 682 N N . LEU A 1 88 ? 2.032 3.455 -6.704 1.00 93.12 88 LEU A N 1
ATOM 683 C CA . LEU A 1 88 ? 2.010 2.191 -7.443 1.00 93.12 88 LEU A CA 1
ATOM 684 C C . LEU A 1 88 ? 1.500 2.393 -8.873 1.00 93.12 88 LEU A C 1
ATOM 686 O O . LEU A 1 88 ? 2.196 2.012 -9.810 1.00 93.12 88 LEU A O 1
ATOM 690 N N . ALA A 1 89 ? 0.363 3.075 -9.042 1.00 93.88 89 ALA A N 1
ATOM 691 C CA . ALA A 1 89 ? -0.195 3.379 -10.360 1.00 93.88 89 ALA A CA 1
ATOM 692 C C . ALA A 1 89 ? 0.778 4.196 -11.228 1.00 93.88 89 ALA A C 1
ATOM 694 O O . ALA A 1 89 ? 0.946 3.917 -12.415 1.00 93.88 89 ALA A O 1
ATOM 695 N N . ARG A 1 90 ? 1.486 5.165 -10.631 1.00 93.06 90 ARG A N 1
ATOM 696 C CA . ARG A 1 90 ? 2.530 5.929 -11.327 1.00 93.06 90 ARG A CA 1
ATOM 697 C C . ARG A 1 90 ? 3.687 5.037 -11.776 1.00 93.06 90 ARG A C 1
ATOM 699 O O . ARG A 1 90 ? 4.144 5.178 -12.906 1.00 93.06 90 ARG A O 1
ATOM 706 N N . CYS A 1 91 ? 4.161 4.128 -10.922 1.00 91.25 91 CYS A N 1
ATOM 707 C CA . CYS A 1 91 ? 5.217 3.187 -11.302 1.00 91.25 91 CYS A CA 1
ATOM 708 C C . CYS A 1 91 ? 4.758 2.279 -12.452 1.00 91.25 91 CYS A C 1
ATOM 710 O O . CYS A 1 91 ? 5.497 2.108 -13.418 1.00 91.25 91 CYS A O 1
ATOM 712 N N . ASP A 1 92 ? 3.528 1.761 -12.384 1.00 90.94 92 ASP A N 1
ATOM 713 C CA . ASP A 1 92 ? 2.935 0.922 -13.433 1.00 90.94 92 ASP A CA 1
ATOM 714 C C . ASP A 1 92 ? 2.861 1.662 -14.775 1.00 90.94 92 ASP A C 1
ATOM 716 O O . ASP A 1 92 ? 3.239 1.115 -15.811 1.00 90.94 92 ASP A O 1
ATOM 720 N N . GLN A 1 93 ? 2.458 2.935 -14.760 1.00 91.19 93 GLN A N 1
ATOM 721 C CA . GLN A 1 93 ? 2.411 3.770 -15.960 1.00 91.19 93 GLN A CA 1
ATOM 722 C C . GLN A 1 93 ? 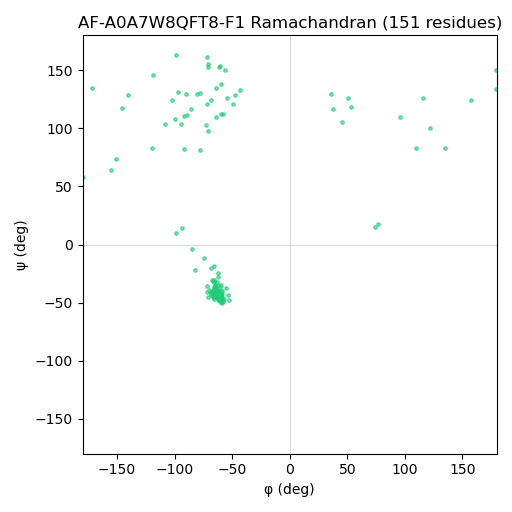3.799 3.987 -16.581 1.00 91.19 93 GLN A C 1
ATOM 724 O O . GLN A 1 93 ? 3.938 3.938 -17.807 1.00 91.19 93 GLN A O 1
ATOM 729 N N . GLN A 1 94 ? 4.826 4.231 -15.762 1.00 89.38 94 GLN A N 1
ATOM 730 C CA . GLN A 1 94 ? 6.196 4.419 -16.250 1.00 89.38 94 GLN A CA 1
ATOM 731 C C . GLN A 1 94 ? 6.737 3.127 -16.863 1.00 89.38 94 GLN A C 1
ATOM 733 O O . GLN A 1 94 ? 7.207 3.136 -18.000 1.00 89.38 94 GLN A O 1
ATOM 738 N N . ILE A 1 95 ? 6.566 1.997 -16.172 1.00 87.38 95 ILE A N 1
ATOM 739 C CA . ILE A 1 95 ? 6.957 0.673 -16.670 1.00 87.38 95 ILE A CA 1
ATOM 740 C C . ILE A 1 95 ? 6.264 0.370 -18.009 1.00 87.38 95 ILE A C 1
ATOM 742 O O . ILE A 1 95 ? 6.927 -0.011 -18.971 1.00 87.38 95 ILE A O 1
ATOM 746 N N . ALA A 1 96 ? 4.951 0.600 -18.113 1.00 86.69 96 ALA A N 1
ATOM 747 C CA . ALA A 1 96 ? 4.191 0.362 -19.342 1.00 86.69 96 ALA A CA 1
ATOM 748 C C . ALA A 1 96 ? 4.581 1.305 -20.494 1.00 86.69 96 ALA A C 1
ATOM 750 O O . ALA A 1 96 ? 4.485 0.944 -21.667 1.00 86.69 96 ALA A O 1
ATOM 751 N N . THR A 1 97 ? 4.996 2.534 -20.190 1.00 86.38 97 THR A N 1
ATOM 752 C CA . THR A 1 97 ? 5.468 3.490 -21.203 1.00 86.38 97 THR A CA 1
ATOM 753 C C . THR A 1 97 ? 6.817 3.057 -21.762 1.00 86.38 97 THR A C 1
ATOM 755 O O . THR A 1 97 ? 6.971 2.999 -22.980 1.00 86.38 97 THR A O 1
ATOM 758 N N . HIS A 1 98 ? 7.739 2.647 -20.891 1.00 81.75 98 HIS A N 1
ATOM 759 C CA . HIS A 1 98 ? 9.039 2.124 -21.298 1.00 81.75 98 HIS A CA 1
ATOM 760 C C . HIS A 1 98 ? 8.945 0.797 -22.068 1.00 81.75 98 HIS A C 1
ATOM 762 O O . HIS A 1 98 ? 9.650 0.620 -23.057 1.00 81.75 98 HIS A O 1
ATOM 768 N N . ALA A 1 99 ? 8.049 -0.113 -21.669 1.00 77.88 99 ALA A N 1
ATOM 769 C CA . ALA A 1 99 ? 7.820 -1.364 -22.398 1.00 77.88 99 ALA A CA 1
ATOM 770 C C . ALA A 1 99 ? 7.302 -1.112 -23.827 1.00 77.88 99 ALA A C 1
ATOM 772 O O . ALA A 1 99 ? 7.737 -1.747 -24.784 1.00 77.88 99 ALA A O 1
ATOM 773 N N . ARG A 1 100 ? 6.410 -0.127 -23.998 1.00 77.62 100 ARG A N 1
ATOM 774 C CA . ARG A 1 100 ? 5.910 0.259 -25.325 1.00 77.62 100 ARG A CA 1
ATOM 775 C C . ARG A 1 100 ? 6.990 0.909 -26.183 1.00 77.62 100 ARG A C 1
ATOM 777 O O . ARG A 1 100 ? 7.077 0.587 -27.362 1.00 77.62 100 ARG A O 1
ATOM 784 N N . SER A 1 101 ? 7.817 1.793 -25.620 1.00 75.62 101 SER A N 1
ATOM 785 C CA . SER A 1 101 ? 8.911 2.409 -26.380 1.00 75.62 101 SER A CA 1
ATOM 786 C C . SER A 1 101 ? 9.957 1.381 -26.802 1.00 75.62 101 SER A C 1
ATOM 788 O O . SER A 1 101 ? 10.441 1.466 -27.925 1.00 75.62 101 SER A O 1
ATOM 790 N N . SER A 1 102 ? 10.263 0.385 -25.960 1.00 70.94 102 SER A N 1
ATOM 791 C CA . SER A 1 102 ? 11.174 -0.698 -26.342 1.00 70.94 102 SER A CA 1
ATOM 792 C C . SER A 1 102 ? 10.583 -1.595 -27.422 1.00 70.94 102 SER A C 1
ATOM 794 O O . SER A 1 102 ? 11.295 -1.947 -28.351 1.00 70.94 102 SER A O 1
ATOM 796 N N . ASP A 1 103 ? 9.291 -1.928 -27.359 1.00 67.75 103 ASP A N 1
ATOM 797 C CA . ASP A 1 103 ? 8.644 -2.735 -28.401 1.00 67.75 103 ASP A CA 1
ATOM 798 C C . ASP A 1 103 ? 8.580 -1.995 -29.740 1.00 67.75 103 ASP A C 1
ATOM 800 O O . ASP A 1 103 ? 8.836 -2.586 -30.786 1.00 67.75 103 ASP A O 1
ATOM 804 N N . VAL A 1 104 ? 8.268 -0.695 -29.724 1.00 60.31 104 VAL A N 1
ATOM 805 C CA . VAL A 1 104 ? 8.266 0.148 -30.929 1.00 60.31 104 VAL A CA 1
ATOM 806 C C . VAL A 1 104 ? 9.681 0.295 -31.489 1.00 60.31 104 VAL A C 1
ATOM 808 O O . VAL A 1 104 ? 9.869 0.135 -32.693 1.00 60.31 104 VAL A O 1
ATOM 811 N N . ALA A 1 105 ? 10.680 0.539 -30.636 1.00 62.00 105 ALA A N 1
ATOM 812 C CA . ALA A 1 105 ? 12.078 0.629 -31.048 1.00 62.00 105 ALA A CA 1
ATOM 813 C C . ALA A 1 105 ? 12.600 -0.708 -31.595 1.00 62.00 105 ALA A C 1
ATOM 815 O O . ALA A 1 105 ? 13.288 -0.718 -32.613 1.00 62.00 105 ALA A O 1
ATOM 816 N N . ASN A 1 106 ? 12.224 -1.836 -30.986 1.00 62.31 106 ASN A N 1
ATOM 817 C CA . ASN A 1 106 ? 12.597 -3.172 -31.450 1.00 62.31 106 ASN A CA 1
ATOM 818 C C . ASN A 1 106 ? 11.955 -3.489 -32.803 1.00 62.31 106 ASN A C 1
ATOM 820 O O . ASN A 1 106 ? 12.660 -3.914 -33.706 1.00 62.31 106 ASN A O 1
ATOM 824 N N . ARG A 1 107 ? 10.660 -3.202 -32.998 1.00 60.19 107 ARG A N 1
ATOM 825 C CA . ARG A 1 107 ? 9.991 -3.403 -34.299 1.00 60.19 107 ARG A CA 1
ATOM 826 C C . ARG A 1 107 ? 10.548 -2.489 -35.393 1.00 60.19 107 ARG A C 1
ATOM 828 O O . ARG A 1 107 ? 10.691 -2.917 -36.534 1.00 60.19 107 ARG A O 1
ATOM 835 N N . ALA A 1 108 ? 10.883 -1.243 -35.058 1.00 56.31 108 ALA A N 1
ATOM 836 C CA . ALA A 1 108 ? 11.555 -0.330 -35.983 1.00 56.31 108 ALA A CA 1
ATOM 837 C C . ALA A 1 108 ? 12.977 -0.810 -36.330 1.00 56.31 108 ALA A C 1
ATOM 839 O O . ALA A 1 108 ? 13.399 -0.695 -37.476 1.00 56.31 108 ALA A O 1
ATOM 840 N N . SER A 1 109 ? 13.688 -1.400 -35.363 1.00 52.72 109 SER A N 1
ATOM 841 C CA . SER A 1 109 ? 15.016 -1.997 -35.559 1.00 52.72 109 SER A CA 1
ATOM 842 C C . SER A 1 109 ? 14.961 -3.301 -36.362 1.00 52.72 109 SER A C 1
ATOM 844 O O . SER A 1 109 ? 15.836 -3.534 -37.188 1.00 52.72 109 SER A O 1
ATOM 846 N N . GLU A 1 110 ? 13.917 -4.116 -36.193 1.00 51.56 110 GLU A N 1
ATOM 847 C CA . GLU A 1 110 ? 13.668 -5.331 -36.983 1.00 51.56 110 GLU A CA 1
ATOM 848 C C . GLU A 1 110 ? 13.353 -5.002 -38.447 1.00 51.56 110 GLU A C 1
ATOM 850 O O . GLU A 1 110 ? 13.887 -5.652 -39.344 1.00 51.56 110 GLU A O 1
ATOM 855 N N . LEU A 1 111 ? 12.578 -3.941 -38.707 1.00 51.09 111 LEU A N 1
ATOM 856 C CA . LEU A 1 111 ? 12.385 -3.396 -40.059 1.00 51.09 111 LEU A CA 1
ATOM 857 C C . LEU A 1 111 ? 13.696 -2.873 -40.680 1.00 51.09 111 LEU A C 1
ATOM 859 O O . LEU A 1 111 ? 13.822 -2.846 -41.902 1.00 51.09 111 LEU A O 1
ATOM 863 N N . LEU A 1 112 ? 14.675 -2.496 -39.849 1.00 45.66 112 LEU A N 1
ATOM 864 C CA . LEU A 1 112 ? 16.022 -2.061 -40.240 1.00 45.66 112 LEU A CA 1
ATOM 865 C C . LEU A 1 112 ? 17.090 -3.172 -40.115 1.00 45.66 112 LEU A C 1
ATOM 867 O O . LEU A 1 112 ? 18.279 -2.896 -40.265 1.00 45.66 112 LEU A O 1
ATOM 871 N N . GLY A 1 113 ? 16.695 -4.431 -39.881 1.00 34.75 113 GLY A N 1
ATOM 872 C CA . GLY A 1 113 ? 17.595 -5.589 -39.905 1.00 34.75 113 GLY A CA 1
ATOM 873 C C . GLY A 1 113 ? 18.512 -5.775 -38.685 1.00 34.75 113 GLY A C 1
ATOM 874 O O . GLY A 1 113 ? 19.482 -6.526 -38.779 1.00 34.75 113 GLY A O 1
ATOM 875 N N . VAL A 1 114 ? 18.233 -5.147 -37.537 1.00 44.38 114 VAL A N 1
ATOM 876 C CA . VAL A 1 114 ? 19.007 -5.335 -36.292 1.00 44.38 114 VAL A CA 1
ATOM 877 C C . VAL A 1 114 ? 18.174 -6.133 -35.282 1.00 44.38 114 VAL A C 1
ATOM 879 O O . VAL A 1 114 ? 17.236 -5.615 -34.683 1.00 44.38 114 VAL A O 1
ATOM 882 N N . GLY A 1 115 ? 18.499 -7.420 -35.121 1.00 34.84 115 GLY A N 1
ATOM 883 C CA . GLY A 1 115 ? 17.759 -8.357 -34.265 1.00 34.84 115 GLY A CA 1
ATOM 884 C C . GLY A 1 115 ? 17.926 -8.118 -32.748 1.00 34.84 115 GLY A C 1
ATOM 885 O O . GLY A 1 115 ? 18.943 -7.572 -32.311 1.00 34.84 115 GLY A O 1
ATOM 886 N N . PRO A 1 116 ? 16.953 -8.549 -31.919 1.00 45.91 116 PRO A N 1
ATOM 887 C CA . PRO A 1 116 ? 16.904 -8.228 -30.494 1.00 45.91 116 PRO A CA 1
ATOM 888 C C . PRO A 1 116 ? 17.835 -9.113 -29.652 1.00 45.91 116 PRO A C 1
ATOM 890 O O . PRO A 1 116 ? 17.770 -10.343 -29.680 1.00 45.91 116 PRO A O 1
ATOM 893 N N . VAL A 1 117 ? 18.664 -8.489 -28.808 1.00 44.84 117 VAL A N 1
ATOM 894 C CA . VAL A 1 117 ? 19.472 -9.192 -27.798 1.00 44.84 117 VAL A CA 1
ATOM 895 C C . VAL A 1 117 ? 18.583 -9.554 -26.606 1.00 44.84 117 VAL A C 1
ATOM 897 O O . VAL A 1 117 ? 18.539 -8.874 -25.580 1.00 44.84 117 VAL A O 1
ATOM 900 N N . THR A 1 118 ? 17.842 -10.651 -26.735 1.00 43.19 118 THR A N 1
ATOM 901 C CA . THR A 1 118 ? 17.132 -11.280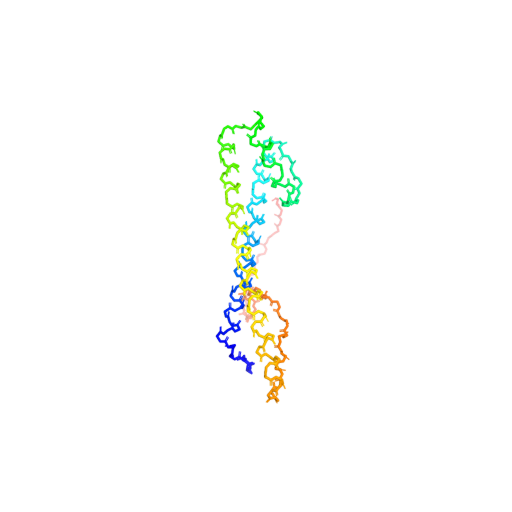 -25.620 1.00 43.19 118 THR A CA 1
ATOM 902 C C . THR A 1 118 ? 18.139 -11.970 -24.699 1.00 43.19 118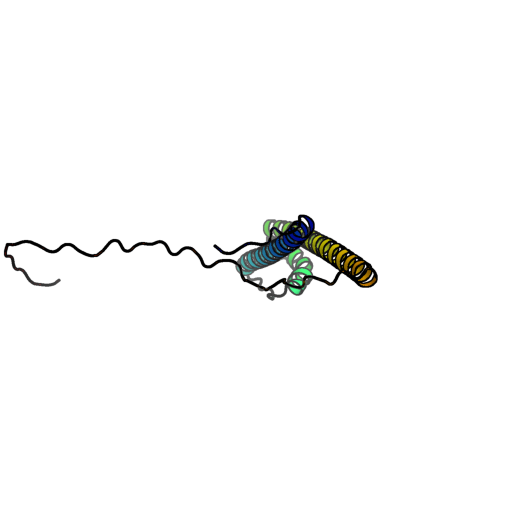 THR A C 1
ATOM 904 O O . THR A 1 118 ? 18.626 -13.060 -24.985 1.00 43.19 118 THR A O 1
ATOM 907 N N . SER A 1 119 ? 18.457 -11.360 -23.556 1.00 37.47 119 SER A N 1
ATOM 908 C CA . SER A 1 119 ? 19.065 -12.063 -22.415 1.00 37.47 119 SER A CA 1
ATOM 909 C C . SER A 1 119 ? 18.767 -11.348 -21.098 1.00 37.47 119 SER A C 1
ATOM 911 O O . SER A 1 119 ? 19.662 -10.900 -20.389 1.00 37.47 119 SER A O 1
ATOM 913 N N . VAL A 1 120 ? 17.490 -11.281 -20.719 1.00 41.22 120 VAL A N 1
ATOM 914 C CA . VAL A 1 120 ? 17.124 -11.094 -19.306 1.00 41.22 120 VAL A CA 1
ATOM 915 C C . VAL A 1 120 ? 16.942 -12.483 -18.699 1.00 41.22 120 VAL A C 1
ATOM 917 O O . VAL A 1 120 ? 15.842 -13.024 -18.628 1.00 41.22 120 VAL A O 1
ATOM 920 N N . ARG A 1 121 ? 18.062 -13.104 -18.310 1.00 35.38 121 ARG A N 1
ATOM 921 C CA . ARG A 1 121 ? 18.054 -14.326 -17.500 1.00 35.38 121 ARG A CA 1
ATOM 922 C C . ARG A 1 121 ? 17.977 -13.950 -16.020 1.00 35.38 121 ARG A C 1
ATOM 924 O O . ARG A 1 121 ? 18.871 -13.311 -15.474 1.00 35.38 121 ARG A O 1
ATOM 931 N N . TRP A 1 122 ? 16.867 -14.371 -15.428 1.00 38.47 122 TRP A N 1
ATOM 932 C CA . TRP A 1 122 ? 16.453 -14.292 -14.030 1.00 38.47 122 TRP A CA 1
ATOM 933 C C . TRP A 1 122 ? 17.546 -14.752 -13.045 1.00 38.47 122 TRP A C 1
ATOM 935 O O . TRP A 1 122 ? 18.083 -15.851 -13.183 1.00 38.47 122 TRP A O 1
ATOM 945 N N . LEU A 1 123 ? 17.851 -13.932 -12.033 1.00 35.66 123 LEU A N 1
ATOM 946 C CA . LEU A 1 123 ? 18.555 -14.358 -10.818 1.00 35.66 123 LEU A CA 1
ATOM 947 C C . LEU A 1 123 ? 17.923 -13.637 -9.607 1.00 35.66 123 LEU A C 1
ATOM 949 O O . LEU A 1 123 ? 17.777 -12.413 -9.669 1.00 35.66 123 LEU A O 1
ATOM 953 N N . PRO A 1 124 ? 17.529 -14.347 -8.533 1.00 39.81 124 PRO A N 1
ATOM 954 C CA . PRO A 1 124 ? 16.967 -13.731 -7.328 1.00 39.81 124 PRO A CA 1
ATOM 955 C C . PRO A 1 124 ? 18.033 -12.975 -6.502 1.00 39.81 124 PRO A C 1
ATOM 957 O O . PRO A 1 124 ? 19.232 -13.223 -6.675 1.00 39.81 124 PRO A O 1
ATOM 960 N N . PRO A 1 125 ? 17.629 -12.051 -5.603 1.00 47.25 125 PRO A N 1
ATOM 961 C CA . PRO A 1 125 ? 18.561 -11.272 -4.793 1.00 47.25 125 PRO A CA 1
ATOM 962 C C . PRO A 1 125 ? 19.113 -12.100 -3.619 1.00 47.25 125 PRO A C 1
ATOM 964 O O . PRO A 1 125 ? 18.345 -12.688 -2.871 1.00 47.25 125 PRO A O 1
ATOM 967 N N . PHE A 1 126 ? 20.445 -12.083 -3.468 1.00 38.97 126 PHE A N 1
ATOM 968 C CA . PHE A 1 126 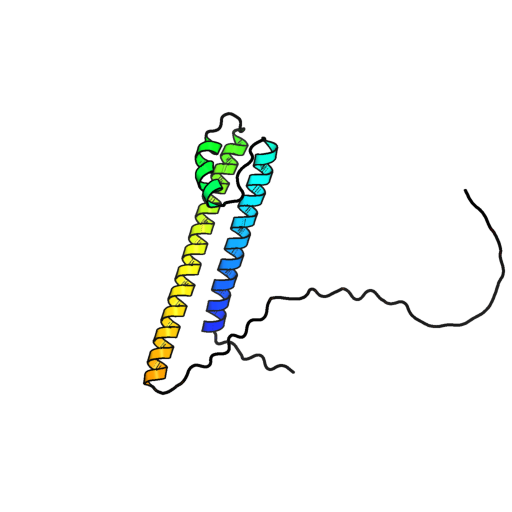? 21.246 -12.400 -2.269 1.00 38.97 126 PHE A CA 1
ATOM 969 C C . PHE A 1 126 ? 21.001 -13.719 -1.501 1.00 38.97 126 PHE A C 1
ATOM 971 O O . PHE A 1 126 ? 19.961 -13.902 -0.878 1.00 38.97 126 PHE A O 1
ATOM 978 N N . PRO A 1 127 ? 22.056 -14.526 -1.276 1.00 39.72 127 PRO A N 1
ATOM 979 C CA . PRO A 1 127 ? 22.267 -15.148 0.017 1.00 39.72 127 PRO A CA 1
ATOM 980 C C . PRO A 1 127 ? 23.130 -14.239 0.904 1.00 39.72 127 PRO A C 1
ATOM 982 O O . PRO A 1 127 ? 24.194 -13.749 0.524 1.00 39.72 127 PRO A O 1
ATOM 985 N N . THR A 1 128 ? 22.620 -14.033 2.110 1.00 41.62 128 THR A N 1
ATOM 986 C CA . THR A 1 128 ? 23.262 -13.461 3.294 1.00 41.62 128 THR A CA 1
ATOM 987 C C . THR A 1 128 ? 24.685 -13.987 3.507 1.00 41.62 128 THR A C 1
ATOM 989 O O . THR A 1 128 ? 24.905 -15.201 3.502 1.00 41.62 128 THR A O 1
ATOM 992 N N . GLN A 1 129 ? 25.634 -13.085 3.771 1.00 38.97 129 GLN A N 1
ATOM 993 C CA . GLN A 1 129 ? 26.948 -13.425 4.318 1.00 38.97 129 GLN A CA 1
ATOM 994 C C . GLN A 1 129 ? 26.737 -14.161 5.653 1.00 38.97 129 GLN A C 1
ATOM 996 O O . GLN A 1 129 ? 26.245 -13.575 6.616 1.00 38.97 129 GLN A O 1
ATOM 1001 N N . LYS A 1 130 ? 27.071 -15.454 5.712 1.00 37.31 130 LYS A N 1
ATOM 1002 C CA . LYS A 1 130 ? 27.279 -16.135 6.992 1.00 37.31 130 LYS A CA 1
ATOM 1003 C C . LYS A 1 130 ? 28.588 -15.607 7.564 1.00 37.31 130 LYS A C 1
ATOM 1005 O O . LYS A 1 130 ? 29.632 -15.726 6.927 1.00 37.31 130 LYS A O 1
ATOM 1010 N N . SER A 1 131 ? 28.502 -15.017 8.748 1.00 37.81 131 SER A N 1
ATOM 1011 C CA . SER A 1 131 ? 29.632 -14.721 9.614 1.00 37.81 131 SER A CA 1
ATOM 1012 C C . SER A 1 131 ? 30.504 -15.969 9.773 1.00 37.81 131 SER A C 1
ATOM 1014 O O . SER A 1 131 ? 30.059 -17.022 10.228 1.00 37.81 131 SER A O 1
ATOM 1016 N N . SER A 1 132 ? 31.766 -15.852 9.377 1.00 37.31 132 SER A N 1
ATOM 1017 C CA . SER A 1 132 ? 32.809 -16.811 9.708 1.00 37.31 132 SER A CA 1
ATOM 1018 C C . SER A 1 132 ? 33.135 -16.685 11.198 1.00 37.31 132 SER A C 1
ATOM 1020 O O . SER A 1 132 ? 33.900 -15.812 11.598 1.00 37.31 132 SER A O 1
ATOM 1022 N N . ALA A 1 133 ? 32.557 -17.557 12.019 1.00 47.44 133 ALA A N 1
ATOM 1023 C CA . ALA A 1 133 ? 33.032 -17.831 13.369 1.00 47.44 133 ALA A CA 1
ATOM 1024 C C . ALA A 1 133 ? 33.407 -19.313 13.448 1.00 47.44 133 ALA A C 1
ATOM 1026 O O . ALA A 1 133 ? 32.614 -20.162 13.844 1.00 47.44 133 ALA A O 1
ATOM 1027 N N . THR A 1 134 ? 34.622 -19.636 13.007 1.00 40.09 134 THR A N 1
ATOM 1028 C CA . THR A 1 134 ? 35.301 -20.894 13.347 1.00 40.09 134 THR A CA 1
ATOM 1029 C C . THR A 1 134 ? 36.808 -20.644 13.325 1.00 40.09 134 THR A C 1
ATOM 1031 O O . THR A 1 134 ? 37.509 -21.025 12.396 1.00 40.09 134 THR A O 1
ATOM 1034 N N . ALA A 1 135 ? 37.307 -19.947 14.346 1.00 41.53 135 ALA A N 1
ATOM 1035 C CA . ALA A 1 135 ? 38.693 -20.090 14.774 1.00 41.53 135 ALA A CA 1
ATOM 1036 C C . ALA A 1 135 ? 38.678 -21.123 15.906 1.00 41.53 135 ALA A C 1
ATOM 1038 O O . ALA A 1 135 ? 38.199 -20.840 17.001 1.00 41.53 135 ALA A O 1
ATOM 1039 N N . GLY A 1 136 ? 39.097 -22.351 15.606 1.00 40.34 136 GLY A N 1
ATOM 1040 C CA . GLY A 1 136 ? 39.021 -23.459 16.555 1.00 40.34 136 GLY A CA 1
ATOM 1041 C C . GLY A 1 136 ? 39.563 -24.769 15.996 1.00 40.34 136 GLY A C 1
ATOM 1042 O O . GLY A 1 136 ? 38.825 -25.740 15.910 1.00 40.34 136 GLY A O 1
ATOM 1043 N N . SER A 1 137 ? 40.827 -24.772 15.570 1.00 38.06 137 SER A N 1
ATOM 1044 C CA . SER A 1 137 ? 41.714 -25.941 15.407 1.00 38.06 137 SER A CA 1
ATOM 1045 C C . SER A 1 137 ? 43.039 -25.386 14.863 1.00 38.06 137 SER A C 1
ATOM 1047 O O . SER A 1 137 ? 42.997 -24.571 13.952 1.00 38.06 137 SER A O 1
ATOM 1049 N N . SER A 1 138 ? 44.251 -25.699 15.303 1.00 33.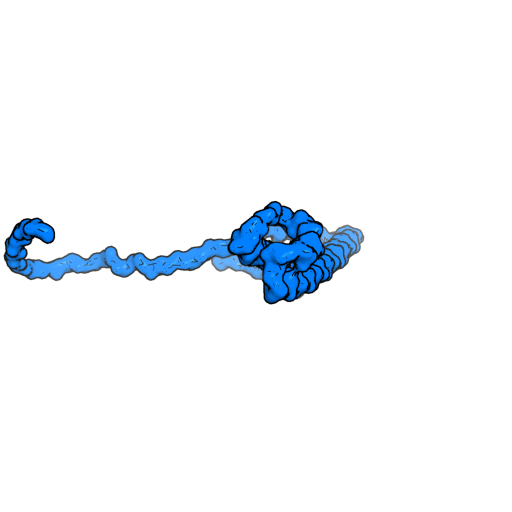09 138 SER A N 1
ATOM 1050 C CA . SER A 1 138 ? 44.786 -26.747 16.162 1.00 33.09 138 SER A CA 1
ATOM 1051 C C . SER A 1 138 ? 46.251 -26.365 16.404 1.00 33.09 138 SER A C 1
ATOM 1053 O O . SER A 1 138 ? 46.915 -26.050 15.422 1.00 33.09 138 SER 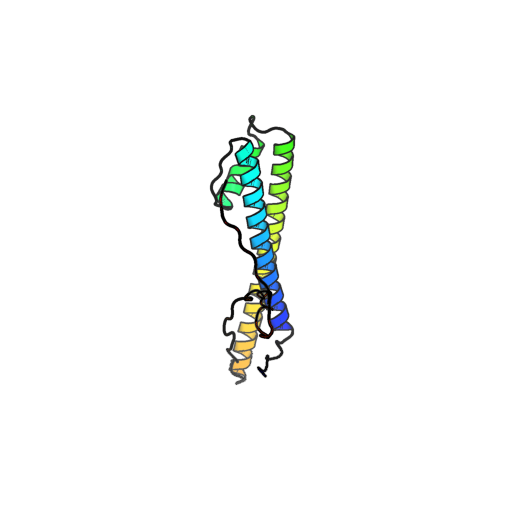A O 1
ATOM 1055 N N . VAL A 1 139 ? 46.780 -26.427 17.629 1.00 38.66 139 VAL A N 1
ATOM 1056 C CA . VAL A 1 139 ? 48.183 -26.831 17.840 1.00 38.66 139 VAL A CA 1
ATOM 1057 C C . VAL A 1 139 ? 48.256 -27.602 19.151 1.00 38.66 139 VAL A C 1
ATOM 1059 O O . VAL A 1 139 ? 47.931 -27.102 20.226 1.00 38.66 139 VAL A O 1
ATOM 1062 N N . ALA A 1 140 ? 48.649 -28.859 19.007 1.00 35.41 140 ALA A N 1
ATOM 1063 C CA . ALA A 1 140 ? 48.961 -29.791 20.064 1.00 35.41 140 ALA A CA 1
ATOM 1064 C C . ALA A 1 140 ? 50.271 -29.427 20.778 1.00 35.41 140 ALA A C 1
ATOM 1066 O O . ALA A 1 140 ? 51.206 -28.934 20.153 1.00 35.41 140 ALA A O 1
ATOM 1067 N N . GLY A 1 141 ? 50.358 -29.819 22.050 1.00 32.53 141 GLY A N 1
ATOM 1068 C CA . GLY A 1 141 ? 51.626 -30.132 22.704 1.00 32.53 141 GLY A CA 1
ATOM 1069 C C . GLY A 1 141 ? 51.922 -29.308 23.951 1.00 32.53 141 GLY A C 1
ATOM 1070 O O . GLY A 1 141 ? 52.457 -28.213 23.848 1.00 32.53 141 GLY A O 1
ATOM 1071 N N . LEU A 1 142 ? 51.679 -29.888 25.130 1.00 34.41 142 LEU A N 1
ATOM 1072 C CA . LEU A 1 142 ? 52.728 -30.431 26.010 1.00 34.41 142 LEU A CA 1
ATOM 1073 C C . LEU A 1 142 ? 52.249 -30.503 27.474 1.00 34.41 142 LEU A C 1
ATOM 1075 O O . LEU A 1 142 ? 51.850 -29.516 28.076 1.00 34.41 142 LEU A O 1
ATOM 1079 N N . SER A 1 143 ? 52.350 -31.722 28.010 1.00 34.81 143 SER A N 1
ATOM 1080 C CA . SER A 1 143 ? 52.756 -32.077 29.378 1.00 34.81 143 SER A CA 1
ATOM 1081 C C . SER A 1 143 ? 52.068 -31.441 30.598 1.00 34.81 143 SER A C 1
ATOM 1083 O O . SER A 1 143 ? 52.324 -30.296 30.948 1.00 34.81 143 SER A O 1
ATOM 1085 N N . GLY A 1 144 ? 51.437 -32.314 31.395 1.00 33.94 144 GLY A N 1
ATOM 1086 C CA . GLY A 1 144 ? 51.717 -32.382 32.835 1.00 33.94 144 GLY A CA 1
ATOM 1087 C C . GLY A 1 144 ? 50.567 -32.019 33.779 1.00 33.94 144 GLY A C 1
ATOM 1088 O O . GLY A 1 144 ? 50.051 -30.913 33.739 1.00 33.94 144 GLY A O 1
ATOM 1089 N N . GLY A 1 145 ? 50.258 -32.931 34.709 1.00 35.12 145 GLY A N 1
ATOM 1090 C CA . GLY A 1 145 ? 49.786 -32.545 36.047 1.00 35.12 145 GLY A CA 1
ATOM 1091 C C . GLY A 1 145 ? 48.317 -32.807 36.393 1.00 35.12 145 GLY A C 1
ATOM 1092 O O . GLY A 1 145 ? 47.493 -31.910 36.356 1.00 35.12 145 GLY A O 1
ATOM 1093 N N . THR A 1 146 ? 48.028 -34.047 36.800 1.00 41.84 146 THR A N 1
ATOM 1094 C CA . THR A 1 146 ? 47.323 -34.428 38.049 1.00 41.84 146 THR A CA 1
ATOM 1095 C C . THR A 1 146 ? 46.178 -33.567 38.624 1.00 41.84 146 THR A C 1
ATOM 1097 O O . THR A 1 146 ? 46.383 -32.425 39.016 1.00 41.84 146 THR A O 1
ATOM 1100 N N . GLY A 1 147 ? 45.049 -34.231 38.923 1.00 38.91 147 GLY A N 1
ATOM 1101 C CA . GLY A 1 147 ? 44.075 -33.823 39.956 1.00 38.91 147 GLY A CA 1
ATOM 1102 C C . GLY A 1 147 ? 42.624 -33.910 39.473 1.00 38.91 147 GLY A C 1
ATOM 1103 O O . GLY A 1 147 ? 42.100 -32.968 38.905 1.00 38.91 147 GLY A O 1
ATOM 1104 N N . ARG A 1 148 ? 41.965 -35.075 39.511 1.00 35.12 148 ARG A N 1
ATOM 1105 C CA . ARG A 1 148 ? 41.134 -35.534 40.645 1.00 35.12 148 ARG A CA 1
ATOM 1106 C C . ARG A 1 148 ? 40.206 -34.424 41.181 1.00 35.12 148 ARG A C 1
ATOM 1108 O O . ARG A 1 148 ? 40.670 -33.571 41.916 1.00 35.12 148 ARG A O 1
ATOM 1115 N N . TRP A 1 149 ? 38.905 -34.492 40.896 1.00 33.44 149 TRP A N 1
ATOM 1116 C CA . TRP A 1 149 ? 37.857 -34.843 41.870 1.00 33.44 149 TRP A CA 1
ATOM 1117 C C . TRP A 1 149 ? 36.462 -34.814 41.234 1.00 33.44 149 TRP A C 1
ATOM 1119 O O . TRP A 1 149 ? 36.184 -34.137 40.252 1.00 33.44 149 TRP A O 1
ATOM 1129 N N . ARG A 1 150 ? 35.621 -35.669 41.803 1.00 34.31 150 ARG A N 1
ATOM 1130 C CA . ARG A 1 150 ? 34.299 -36.112 41.376 1.00 34.31 150 ARG A CA 1
ATOM 1131 C C . ARG A 1 150 ? 33.226 -35.321 42.139 1.00 34.31 150 ARG A C 1
ATOM 1133 O O . ARG A 1 150 ? 33.479 -34.889 43.257 1.00 34.31 150 ARG A O 1
ATOM 1140 N N . SER A 1 151 ? 32.007 -35.366 41.599 1.00 37.44 151 SER A N 1
ATOM 1141 C CA . SER A 1 151 ? 30.711 -35.412 42.308 1.00 37.44 151 SER A CA 1
ATOM 1142 C C . SER A 1 151 ? 29.930 -34.102 42.556 1.00 37.44 151 SER A C 1
ATOM 1144 O O . SER A 1 151 ? 30.301 -33.267 43.367 1.00 37.44 151 SER A O 1
ATOM 1146 N N . SER A 1 152 ? 28.809 -33.999 41.826 1.00 39.12 152 SER A N 1
ATOM 1147 C CA . SER A 1 152 ? 27.416 -33.820 42.289 1.00 39.12 152 SER A CA 1
ATOM 1148 C C . SER A 1 152 ? 27.106 -32.934 43.504 1.00 39.12 152 SER A C 1
ATOM 1150 O O . SER A 1 152 ? 27.329 -33.356 44.639 1.00 39.12 152 SER A O 1
ATOM 1152 N N . ARG A 1 153 ? 26.353 -31.857 43.261 1.00 38.91 153 ARG A N 1
ATOM 1153 C CA . ARG A 1 153 ? 24.949 -31.666 43.681 1.00 38.91 153 ARG A CA 1
ATOM 1154 C C . ARG A 1 153 ? 24.347 -30.462 42.969 1.00 38.91 153 ARG A C 1
ATOM 1156 O O . ARG A 1 153 ? 25.133 -29.557 42.621 1.00 38.91 153 ARG A O 1
#

Sequence (153 aa):
MRFVAIKSVEQQAILAWHSARAGCHEERTALLNRTRGLLAEFGVVIARSADRFLGALPTLIEAPRLPDPMRAMLLEVRVRLAALNLRLARCDQQIATHARSSDVANRASELLGVGPVTSVRWLPPFPTQKSSATAGSSVAGLSGGTGRWRSSR

Radius of gyration: 28.92 Å; Cα contacts (8 Å, |Δi|>4): 55; chains: 1; bounding box: 71×46×84 Å

Nearest PDB structures (foldseek):
  4czz-assembly1_A  TM=4.194E-01  e=2.907E+00  Homo sapiens
  6qj1-assembly1_A  TM=4.296E-01  e=5.886E+00  Thermochaetoides thermophila
  8otz-assembly1_DP  TM=4.612E-01  e=9.989E+00  Bos taurus